Protein AF-A0A968UGI7-F1 (afdb_monomer_lite)

Radius of gyration: 21.01 Å; chains: 1; bounding box: 48×29×71 Å

pLDDT: mean 78.83, std 14.19, range [43.41, 97.88]

Foldseek 3Di:
DDPVVVQVVVVVVDDVQKKKFKAFQVQWTCDMPPCPCPPPVPDGHHVCQQFVPDDDHFQDDDWDWDWTAGNVVRAIKTKTKHGDDDDPPDPPRSMIMMMIGGPCVVCVVVVVVVVVVVVVCVVVVVVCVVPDDD

Structure (mmCIF, N/CA/C/O backbone):
data_AF-A0A968UGI7-F1
#
_entry.id   AF-A0A968UGI7-F1
#
loop_
_atom_site.group_PDB
_atom_site.id
_atom_site.type_symbol
_atom_site.label_atom_id
_atom_site.label_alt_id
_atom_site.label_comp_id
_atom_site.label_asym_id
_atom_site.label_entity_id
_atom_site.label_seq_id
_atom_site.pdbx_PDB_ins_code
_atom_site.Cartn_x
_atom_site.Cartn_y
_atom_site.Cartn_z
_atom_site.occupancy
_atom_site.B_iso_or_equiv
_atom_site.auth_seq_id
_atom_site.auth_comp_id
_atom_site.auth_asym_id
_atom_site.auth_atom_id
_atom_site.pdbx_PDB_model_num
ATOM 1 N N . MET A 1 1 ? -20.329 -9.050 17.397 1.00 50.72 1 MET A N 1
ATOM 2 C CA . MET A 1 1 ? -19.488 -9.970 16.596 1.00 50.72 1 MET A CA 1
ATOM 3 C C . MET A 1 1 ? -18.124 -10.064 17.255 1.00 50.72 1 MET A C 1
ATOM 5 O O . MET A 1 1 ? -17.656 -9.037 17.729 1.00 50.72 1 MET A O 1
ATOM 9 N N . SER A 1 2 ? -17.519 -11.252 17.354 1.00 59.56 2 SER A N 1
ATOM 10 C CA . SER A 1 2 ? -16.150 -11.374 17.875 1.00 59.56 2 SER A CA 1
ATOM 11 C C . SER A 1 2 ? -15.140 -10.913 16.819 1.00 59.56 2 SER A C 1
ATOM 13 O O . SER A 1 2 ? -15.346 -11.123 15.624 1.00 59.56 2 SER A O 1
ATOM 15 N N . VAL A 1 3 ? -14.044 -10.293 17.265 1.00 63.69 3 VAL A N 1
ATOM 16 C CA . VAL A 1 3 ? -12.928 -9.829 16.414 1.00 63.69 3 VAL A CA 1
ATOM 17 C C . VAL A 1 3 ? -12.362 -10.973 15.555 1.00 63.69 3 VAL A C 1
ATOM 19 O O . VAL A 1 3 ? -11.964 -10.760 14.415 1.00 63.69 3 VAL A O 1
ATOM 22 N N . THR A 1 4 ? -12.447 -12.206 16.058 1.00 64.12 4 THR A N 1
ATOM 23 C CA . THR A 1 4 ? -12.008 -13.442 15.396 1.00 64.12 4 THR A CA 1
ATOM 24 C C . THR A 1 4 ? -12.688 -13.693 14.046 1.00 64.12 4 THR A C 1
ATOM 26 O O . THR A 1 4 ? -12.027 -14.085 13.093 1.00 64.12 4 THR A O 1
ATOM 29 N N . VAL A 1 5 ? -13.995 -13.426 13.924 1.00 69.50 5 VAL A N 1
ATOM 30 C CA . VAL A 1 5 ? -14.725 -13.655 12.660 1.00 69.50 5 VAL A CA 1
ATOM 31 C C . VAL A 1 5 ? -14.281 -12.663 11.581 1.00 69.50 5 VAL A C 1
ATOM 33 O O . VAL A 1 5 ? -14.188 -13.015 10.408 1.00 69.50 5 VAL A O 1
ATOM 36 N N . LEU A 1 6 ? -13.973 -11.424 11.976 1.00 66.25 6 LEU A N 1
ATOM 37 C CA . LEU A 1 6 ? -13.482 -10.396 11.057 1.00 66.25 6 LEU A CA 1
ATOM 38 C C . LEU A 1 6 ? -12.065 -10.709 10.572 1.00 66.25 6 LEU A C 1
ATOM 40 O O . LEU A 1 6 ? -11.747 -10.442 9.417 1.00 66.25 6 LEU A O 1
ATOM 44 N N . GLU A 1 7 ? -11.234 -11.302 11.429 1.00 68.19 7 GLU A N 1
ATOM 45 C CA . GLU A 1 7 ? -9.884 -11.731 11.068 1.00 68.19 7 GLU A CA 1
ATOM 46 C C . GLU A 1 7 ? -9.897 -12.814 9.984 1.00 68.19 7 GLU A C 1
ATOM 48 O O . GLU A 1 7 ? -9.178 -12.701 8.992 1.00 68.19 7 GLU A O 1
ATOM 53 N N . ASP A 1 8 ? -10.754 -13.827 10.125 1.00 69.81 8 ASP A N 1
ATOM 54 C CA . ASP A 1 8 ? -10.855 -14.914 9.147 1.00 69.81 8 ASP A CA 1
ATOM 55 C C . ASP A 1 8 ? -11.410 -14.440 7.800 1.00 69.81 8 ASP A C 1
ATOM 57 O O . ASP A 1 8 ? -10.935 -14.863 6.744 1.00 69.81 8 ASP A O 1
ATOM 61 N N . ILE A 1 9 ? -12.364 -13.505 7.810 1.00 70.19 9 ILE A N 1
ATOM 62 C CA . ILE A 1 9 ? -12.844 -12.872 6.577 1.00 70.19 9 ILE A CA 1
ATOM 63 C C . ILE A 1 9 ? -11.722 -12.045 5.942 1.00 70.19 9 ILE A C 1
ATOM 65 O O . ILE A 1 9 ? -11.488 -12.162 4.741 1.00 70.19 9 ILE A O 1
ATOM 69 N N . ALA A 1 10 ? -11.001 -11.242 6.728 1.00 69.25 10 ALA A N 1
ATOM 70 C CA . ALA A 1 10 ? -9.954 -10.359 6.225 1.00 69.25 10 ALA A CA 1
ATOM 71 C C . ALA A 1 10 ? -8.736 -11.121 5.670 1.00 69.25 10 ALA A C 1
ATOM 73 O O . ALA A 1 10 ? -8.134 -10.672 4.693 1.00 69.25 10 ALA A O 1
ATOM 74 N N . LYS A 1 11 ? -8.408 -12.301 6.218 1.00 69.56 11 LYS A N 1
ATOM 75 C CA . LYS A 1 11 ? -7.370 -13.201 5.679 1.00 69.56 11 LYS A CA 1
ATOM 76 C C . LYS A 1 11 ? -7.633 -13.603 4.228 1.00 69.56 11 LYS A C 1
ATOM 78 O O . LYS A 1 11 ? -6.691 -13.653 3.447 1.00 69.56 11 LYS A O 1
ATOM 83 N N . ASN A 1 12 ? -8.893 -13.799 3.831 1.00 69.69 12 ASN A N 1
ATOM 84 C CA . ASN A 1 12 ? -9.235 -14.137 2.442 1.00 69.69 12 ASN A CA 1
ATOM 85 C C . ASN A 1 12 ? -8.956 -12.999 1.444 1.00 69.69 12 ASN A C 1
ATOM 87 O O . ASN A 1 12 ? -8.881 -13.245 0.243 1.00 69.69 12 ASN A O 1
ATOM 91 N N . TYR A 1 13 ? -8.786 -11.765 1.927 1.00 65.44 13 TYR A N 1
ATOM 92 C CA . TYR A 1 13 ? -8.456 -10.597 1.107 1.00 65.44 13 TYR A CA 1
ATOM 93 C C . TYR A 1 13 ? -6.975 -10.198 1.200 1.00 65.44 13 TYR A C 1
ATOM 95 O O . TYR A 1 13 ? -6.564 -9.211 0.585 1.00 65.44 13 TYR A O 1
ATOM 103 N N . GLN A 1 14 ? -6.155 -10.953 1.941 1.00 66.25 14 GLN A N 1
ATOM 104 C CA . GLN A 1 14 ? -4.708 -10.764 1.944 1.00 66.25 14 GLN A CA 1
ATOM 105 C C . GLN A 1 14 ? -4.110 -11.353 0.666 1.00 66.25 14 GLN A C 1
ATOM 107 O O . GLN A 1 14 ? -3.996 -12.567 0.511 1.00 66.25 14 GLN A O 1
ATOM 112 N N . SER A 1 15 ? -3.707 -10.479 -0.257 1.00 68.94 15 SER A N 1
ATOM 113 C CA . SER A 1 15 ? -2.785 -10.854 -1.330 1.00 68.94 15 SER A CA 1
ATOM 114 C C . SER A 1 15 ? -1.332 -10.714 -0.869 1.00 68.94 15 SER A C 1
ATOM 116 O O . SER A 1 15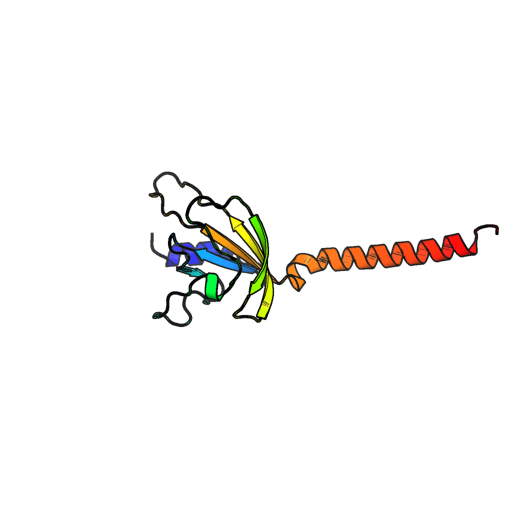 ? -1.034 -10.040 0.120 1.00 68.94 15 SER A O 1
ATOM 118 N N . GLU A 1 16 ? -0.407 -11.356 -1.578 1.00 68.12 16 GLU A N 1
ATOM 119 C CA . GLU A 1 16 ? 1.018 -11.308 -1.252 1.00 68.12 16 GLU A CA 1
ATOM 120 C C . GLU A 1 16 ? 1.530 -9.850 -1.179 1.00 68.12 16 GLU A C 1
ATOM 122 O O . GLU A 1 16 ? 1.348 -9.048 -2.103 1.00 68.12 16 GLU A O 1
ATOM 127 N N . GLY A 1 17 ? 2.131 -9.492 -0.038 1.00 66.50 17 GLY A N 1
ATOM 128 C CA . GLY A 1 17 ? 2.636 -8.142 0.243 1.00 66.50 17 GLY A CA 1
ATOM 129 C C . GLY A 1 17 ? 1.563 -7.087 0.551 1.00 66.50 17 GLY A C 1
ATOM 130 O O . GLY A 1 17 ? 1.879 -5.897 0.569 1.00 66.50 17 GLY A O 1
ATOM 131 N N . GLN A 1 18 ? 0.307 -7.490 0.769 1.00 76.94 18 GLN A N 1
ATOM 132 C CA . GLN A 1 18 ? -0.793 -6.599 1.138 1.00 76.94 18 GLN A CA 1
ATOM 133 C C . GLN A 1 18 ? -1.114 -6.711 2.632 1.00 76.94 18 GLN A C 1
ATOM 135 O O . GLN A 1 18 ? -1.380 -7.790 3.159 1.00 76.94 18 GLN A O 1
ATOM 140 N N . GLN A 1 19 ? -1.130 -5.569 3.308 1.00 82.69 19 GLN A N 1
ATOM 141 C CA . GLN A 1 19 ? -1.521 -5.423 4.705 1.00 82.69 19 GLN A CA 1
ATOM 142 C C . GLN A 1 19 ? -2.898 -4.764 4.762 1.00 82.69 19 GLN A C 1
ATOM 144 O O . GLN A 1 19 ? -3.167 -3.804 4.040 1.00 82.69 19 GLN A O 1
ATOM 149 N N . TYR A 1 20 ? -3.780 -5.271 5.617 1.00 85.06 20 TYR A N 1
ATOM 150 C CA . TYR A 1 20 ? -5.037 -4.601 5.940 1.00 85.06 20 TYR A CA 1
ATOM 151 C C . TYR A 1 20 ? -4.948 -4.026 7.352 1.00 85.06 20 TYR A C 1
ATOM 153 O O . TYR A 1 20 ? -4.297 -4.620 8.211 1.00 85.06 20 TYR A O 1
ATOM 161 N N . TYR A 1 21 ? -5.630 -2.913 7.603 1.00 84.56 21 TYR A N 1
ATOM 162 C CA . TYR A 1 21 ? -5.799 -2.334 8.931 1.00 84.56 21 TYR A CA 1
ATOM 163 C C . TYR A 1 21 ? -7.251 -1.892 9.104 1.00 84.56 21 TYR A C 1
ATOM 165 O O . TYR A 1 21 ? -7.797 -1.196 8.249 1.00 84.56 21 TYR A O 1
ATOM 173 N N . LEU A 1 22 ? -7.871 -2.284 10.212 1.00 82.81 22 LEU A N 1
ATOM 174 C CA . LEU A 1 22 ? -9.140 -1.732 10.665 1.00 82.81 22 LEU A CA 1
ATOM 175 C C . LEU A 1 22 ? -8.866 -0.784 11.816 1.00 82.81 22 LEU A C 1
ATOM 177 O O . LEU A 1 22 ? -8.228 -1.152 12.807 1.00 82.81 22 LEU A O 1
ATOM 181 N N . VAL A 1 23 ? -9.343 0.443 11.656 1.00 83.06 23 VAL A N 1
ATOM 182 C CA . VAL A 1 23 ? -9.067 1.537 12.575 1.00 83.06 23 VAL A CA 1
ATOM 183 C C . VAL A 1 23 ? -10.370 2.044 13.163 1.00 83.06 23 VAL A C 1
ATOM 185 O O . VAL A 1 23 ? -11.344 2.258 12.442 1.00 83.06 23 VAL A O 1
ATOM 188 N N . ASN A 1 24 ? -10.401 2.184 14.485 1.00 81.06 24 ASN A N 1
ATOM 189 C CA . ASN A 1 24 ? -11.569 2.669 15.207 1.00 81.06 24 ASN A CA 1
ATOM 190 C C . ASN A 1 24 ? -11.688 4.199 15.121 1.00 81.06 24 ASN A C 1
ATOM 192 O O . ASN A 1 24 ? -10.856 4.890 14.525 1.00 81.06 24 ASN A O 1
ATOM 196 N N . SER A 1 25 ? -12.707 4.738 15.787 1.00 78.94 25 SER A N 1
ATOM 197 C CA . SER A 1 25 ? -12.980 6.170 15.804 1.00 78.94 25 SER A CA 1
ATOM 198 C C . SER A 1 25 ? -11.861 7.035 16.403 1.00 78.94 25 SER A C 1
ATOM 200 O O . SER A 1 25 ? -11.780 8.230 16.130 1.00 78.94 25 SER A O 1
ATOM 202 N N . GLU A 1 26 ? -10.988 6.442 17.214 1.00 78.25 26 GLU A N 1
ATOM 203 C CA . GLU A 1 26 ? -9.877 7.111 17.897 1.00 78.25 26 GLU A CA 1
ATOM 204 C C . GLU A 1 26 ? -8.569 7.068 17.088 1.00 78.25 26 GLU A C 1
ATOM 206 O O . GLU A 1 26 ? -7.536 7.561 17.545 1.00 78.25 26 GLU A O 1
ATOM 211 N N . GLY A 1 27 ? -8.581 6.467 15.893 1.00 80.94 27 GLY A N 1
ATOM 212 C CA . GLY A 1 27 ? -7.374 6.290 15.086 1.00 80.94 27 GLY A CA 1
ATOM 213 C C . GLY A 1 27 ? -6.486 5.133 15.561 1.00 80.94 27 GLY A C 1
ATOM 214 O O . GLY A 1 27 ? -5.298 5.090 15.224 1.00 80.94 27 GLY A O 1
ATOM 215 N N . LYS A 1 28 ? -7.033 4.200 16.350 1.00 83.62 28 LYS A N 1
ATOM 216 C CA . LYS A 1 28 ? -6.327 3.013 16.849 1.00 83.62 28 LYS A CA 1
ATOM 217 C C . LYS A 1 28 ? -6.633 1.794 15.990 1.00 83.62 28 LYS A C 1
ATOM 219 O O . LYS A 1 28 ? -7.786 1.555 15.627 1.00 83.62 28 LYS A O 1
ATOM 224 N N . ILE A 1 29 ? -5.597 1.024 15.676 1.00 83.94 29 ILE A N 1
ATOM 225 C CA . ILE A 1 29 ? -5.713 -0.217 14.914 1.00 83.94 29 ILE A CA 1
ATOM 226 C C . ILE A 1 29 ? -6.228 -1.304 15.861 1.00 83.94 29 ILE A C 1
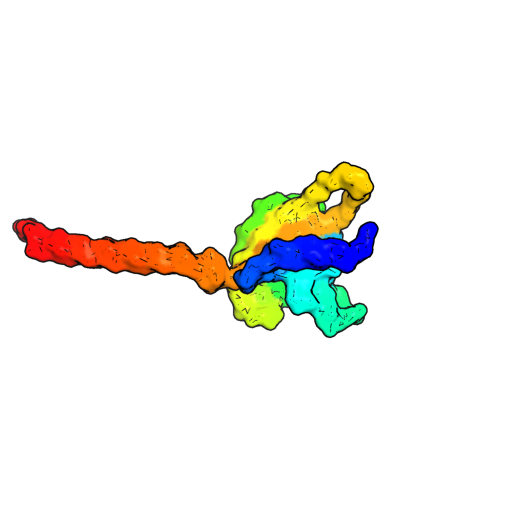ATOM 228 O O . ILE A 1 29 ? -5.559 -1.631 16.837 1.00 83.94 29 ILE A O 1
ATOM 232 N N . PHE A 1 30 ? -7.400 -1.870 15.568 1.00 80.25 30 PHE A N 1
ATOM 233 C CA . PHE A 1 30 ? -7.980 -2.977 16.347 1.00 80.25 30 PHE A CA 1
ATOM 234 C C . PHE A 1 30 ? -7.945 -4.318 15.603 1.00 80.25 30 PHE A C 1
ATOM 236 O O . PHE A 1 30 ? -8.134 -5.371 16.205 1.00 80.25 30 PHE A O 1
ATOM 243 N N . LEU A 1 31 ? -7.695 -4.291 14.292 1.00 78.69 31 LEU A N 1
ATOM 244 C CA . LEU A 1 31 ? -7.442 -5.478 13.484 1.00 78.69 31 LEU A CA 1
ATOM 245 C C . LEU A 1 31 ? -6.392 -5.131 12.430 1.00 78.69 31 LEU A C 1
ATOM 247 O O . LEU A 1 31 ? -6.462 -4.070 11.815 1.00 78.69 31 LEU A O 1
ATOM 251 N N . GLY A 1 32 ? -5.434 -6.018 12.188 1.00 74.69 32 GLY A N 1
ATOM 252 C CA . GLY A 1 32 ? -4.388 -5.787 11.198 1.00 74.69 32 GLY A CA 1
ATOM 253 C C . GLY A 1 32 ? -3.830 -7.088 10.644 1.00 74.69 32 GLY A C 1
ATOM 254 O O . GLY A 1 32 ? -3.783 -8.096 11.350 1.00 74.69 32 GLY A O 1
ATOM 255 N N . GLY A 1 33 ? -3.418 -7.071 9.379 1.00 65.50 33 GLY A N 1
ATOM 256 C CA . GLY A 1 33 ? -2.784 -8.220 8.740 1.00 65.50 33 GLY A CA 1
ATOM 257 C C . GLY A 1 33 ? -1.412 -8.549 9.340 1.00 65.50 33 GLY A C 1
ATOM 258 O O . GLY A 1 33 ? -0.735 -7.674 9.873 1.00 65.50 33 GLY A O 1
ATOM 259 N N . ASN A 1 34 ? -0.996 -9.819 9.267 1.00 59.09 34 ASN A N 1
ATOM 260 C CA . ASN A 1 34 ? 0.281 -10.326 9.804 1.00 59.09 34 ASN A CA 1
ATOM 261 C C . ASN A 1 34 ? 0.521 -10.125 11.316 1.00 59.09 34 ASN A C 1
ATOM 263 O O . ASN A 1 34 ? 1.666 -10.105 11.774 1.00 59.09 34 ASN A O 1
ATOM 267 N N . GLY A 1 35 ? -0.545 -10.005 12.114 1.00 54.75 35 GLY A N 1
ATOM 268 C CA . GLY A 1 35 ? -0.436 -9.911 13.573 1.00 54.75 35 GLY A CA 1
ATOM 269 C C . GLY A 1 35 ? 0.137 -8.581 14.072 1.00 54.75 35 GLY A C 1
ATOM 270 O O . GLY A 1 35 ? 0.424 -8.452 15.256 1.00 54.75 35 GLY A O 1
ATOM 271 N N . GLU A 1 36 ? 0.290 -7.568 13.213 1.00 55.53 36 GLU A N 1
ATOM 272 C CA . GLU A 1 36 ? 0.828 -6.260 13.619 1.00 55.53 36 GLU A CA 1
ATOM 273 C C . GLU A 1 36 ? -0.101 -5.496 14.570 1.00 55.53 36 GLU A C 1
ATOM 275 O O . GLU A 1 36 ? 0.373 -4.703 15.376 1.00 55.53 36 GLU A O 1
ATOM 280 N N . ALA A 1 37 ? -1.404 -5.787 14.546 1.00 54.69 37 ALA A N 1
ATOM 281 C CA . ALA A 1 37 ? -2.357 -5.246 15.515 1.00 54.69 37 ALA A CA 1
ATOM 282 C C . ALA A 1 37 ? -2.249 -5.894 16.911 1.00 54.69 37 ALA A C 1
ATOM 284 O O . ALA A 1 37 ? -2.885 -5.418 17.844 1.00 54.69 37 ALA A O 1
ATOM 285 N N . SER A 1 38 ? -1.488 -6.988 17.060 1.00 47.72 38 SER A N 1
ATOM 286 C CA . SER A 1 38 ? -1.512 -7.834 18.261 1.00 47.72 38 SER A CA 1
ATOM 287 C C . SER A 1 38 ? -0.182 -8.560 18.521 1.00 47.72 38 SER A C 1
ATOM 289 O O . SER A 1 38 ? -0.160 -9.693 18.988 1.00 47.72 38 SER A O 1
ATOM 291 N N . LYS A 1 39 ? 0.971 -7.945 18.216 1.00 48.06 39 LYS A N 1
ATOM 292 C CA . LYS A 1 39 ? 2.257 -8.524 18.664 1.00 48.06 39 LYS A CA 1
ATOM 293 C C . LYS A 1 39 ? 2.494 -8.337 20.163 1.00 48.06 39 LYS A C 1
ATOM 295 O O . LYS A 1 39 ? 3.213 -9.135 20.746 1.00 48.06 39 LYS A O 1
ATOM 300 N N . ASN A 1 40 ? 1.850 -7.344 20.775 1.00 43.44 40 ASN A N 1
ATOM 301 C CA . ASN A 1 40 ? 1.828 -7.134 22.216 1.00 43.44 40 ASN A CA 1
ATOM 302 C C . ASN A 1 40 ? 0.374 -6.854 22.614 1.00 43.44 40 ASN A C 1
ATOM 304 O O . ASN A 1 40 ? -0.128 -5.768 22.341 1.00 43.44 40 ASN A O 1
ATOM 308 N N . GLU A 1 41 ? -0.305 -7.803 23.258 1.00 46.50 41 GLU A N 1
ATOM 309 C CA . GLU A 1 41 ? -1.711 -7.723 23.713 1.00 46.50 41 GLU A CA 1
ATOM 310 C C . GLU A 1 41 ? -2.005 -6.563 24.704 1.00 46.50 41 GLU A C 1
ATOM 312 O O . GLU A 1 41 ? -3.085 -6.485 25.283 1.00 46.50 41 GLU A O 1
ATOM 317 N N . GLN A 1 42 ? -1.044 -5.660 24.925 1.00 43.41 42 GLN A N 1
ATOM 318 C CA . GLN A 1 42 ? -1.051 -4.613 25.947 1.00 43.41 42 GLN A CA 1
ATOM 319 C C . GLN A 1 42 ? -0.832 -3.192 25.397 1.00 43.41 42 GLN A C 1
ATOM 321 O O . GLN A 1 42 ? -1.013 -2.240 26.152 1.00 43.41 42 GLN A O 1
ATOM 326 N N . GLU A 1 43 ? -0.507 -3.010 24.110 1.00 54.97 43 GLU A N 1
ATOM 327 C CA . GLU A 1 43 ? -0.373 -1.675 23.504 1.00 54.97 43 GLU A CA 1
ATOM 328 C C . GLU A 1 43 ? -1.241 -1.541 22.250 1.00 54.97 43 GLU A C 1
ATOM 330 O O . GLU A 1 43 ? -0.961 -2.125 21.204 1.00 54.97 43 GLU A O 1
ATOM 335 N N . GLU A 1 44 ? -2.294 -0.725 22.347 1.00 64.06 44 GLU A N 1
ATOM 336 C CA . GLU A 1 44 ? -3.084 -0.305 21.190 1.00 64.06 44 GLU A CA 1
ATOM 337 C C . GLU A 1 44 ? -2.188 0.464 20.205 1.00 64.06 44 GLU A C 1
ATOM 339 O O . GLU A 1 44 ? -1.764 1.597 20.460 1.00 64.06 44 GLU A O 1
ATOM 344 N N . LEU A 1 45 ? -1.900 -0.142 19.051 1.00 79.75 45 LEU A N 1
ATOM 345 C CA . LEU A 1 45 ? -1.094 0.486 18.013 1.00 79.75 45 LEU A CA 1
ATOM 346 C C . LEU A 1 45 ? -1.900 1.602 17.335 1.00 79.75 45 LEU A C 1
ATOM 348 O O . LEU A 1 45 ? -2.848 1.362 16.585 1.00 79.75 45 LEU A O 1
ATOM 352 N N . ALA A 1 46 ? -1.522 2.853 17.590 1.00 84.69 46 ALA A N 1
ATOM 353 C CA . ALA A 1 46 ? -2.121 3.991 16.906 1.00 84.69 46 ALA A CA 1
ATOM 354 C C . ALA A 1 46 ? -1.667 4.034 15.440 1.00 84.69 46 ALA A C 1
ATOM 356 O O . ALA A 1 46 ? -0.476 3.894 15.155 1.00 84.69 46 ALA A O 1
ATOM 357 N N . LEU A 1 47 ? -2.583 4.315 14.510 1.00 83.88 47 LEU A N 1
ATOM 358 C CA . LEU A 1 47 ? -2.263 4.368 13.080 1.00 83.88 47 LEU A CA 1
ATOM 359 C C . LEU A 1 47 ? -1.147 5.373 12.774 1.00 83.88 47 LEU A C 1
ATOM 361 O O . LEU A 1 47 ? -0.265 5.077 11.978 1.00 83.88 47 LEU A O 1
ATOM 365 N N . LYS A 1 48 ? -1.125 6.512 13.472 1.00 85.50 48 LYS A N 1
ATOM 366 C CA . LYS A 1 48 ? -0.062 7.529 13.380 1.00 85.50 48 LYS A CA 1
ATOM 367 C C . LYS A 1 48 ? 1.345 6.995 13.685 1.00 85.50 48 LYS A C 1
ATOM 369 O O . LYS A 1 48 ? 2.327 7.574 13.236 1.00 85.50 48 LYS A O 1
ATOM 374 N N . ASN A 1 49 ? 1.459 5.904 14.446 1.00 86.19 49 ASN A N 1
ATOM 375 C CA . ASN A 1 49 ? 2.747 5.272 14.738 1.00 86.19 49 ASN A CA 1
ATOM 376 C C . ASN A 1 49 ? 3.224 4.403 13.568 1.00 86.19 49 ASN A C 1
ATOM 378 O O . ASN A 1 49 ? 4.424 4.197 13.426 1.00 86.19 49 ASN A O 1
ATOM 382 N N . VAL A 1 50 ? 2.301 3.915 12.733 1.00 86.31 50 VAL A N 1
ATOM 383 C CA . VAL A 1 50 ? 2.604 3.184 11.494 1.00 86.31 50 VAL A CA 1
ATOM 384 C C . VAL A 1 50 ? 2.776 4.162 10.336 1.00 86.31 50 VAL A C 1
ATOM 386 O O . VAL A 1 50 ? 3.754 4.086 9.606 1.00 86.31 50 VAL A O 1
ATOM 389 N N . PHE A 1 51 ? 1.879 5.134 10.208 1.00 88.25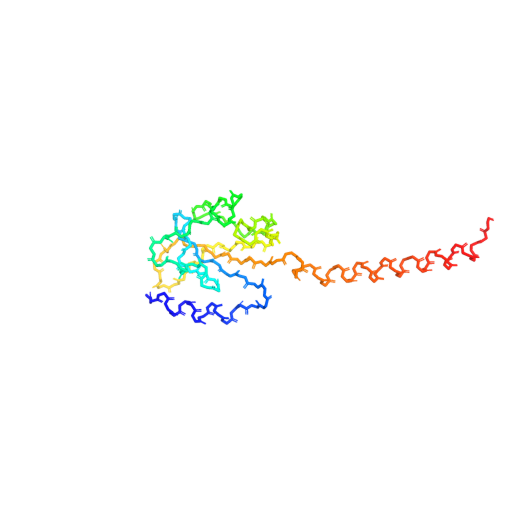 51 PHE A N 1
ATOM 390 C CA . PHE A 1 51 ? 1.851 6.121 9.136 1.00 88.25 51 PHE A CA 1
ATOM 391 C C . PHE A 1 51 ? 1.676 7.521 9.732 1.00 88.25 51 PHE A C 1
ATOM 393 O O . PHE A 1 51 ? 0.562 7.992 9.954 1.00 88.25 51 PHE A O 1
ATOM 400 N N . ALA A 1 52 ? 2.792 8.195 10.010 1.00 86.06 52 ALA A N 1
ATOM 401 C CA . ALA A 1 52 ? 2.804 9.485 10.712 1.00 86.06 52 ALA A CA 1
ATOM 402 C C . ALA A 1 52 ? 2.044 10.608 9.985 1.00 86.06 52 ALA A C 1
ATOM 404 O O . ALA A 1 52 ? 1.565 11.551 10.607 1.00 86.06 52 ALA A O 1
ATOM 405 N N . ASP A 1 53 ? 1.943 10.508 8.666 1.00 83.75 53 ASP A N 1
ATOM 406 C CA . ASP A 1 53 ? 1.294 11.462 7.771 1.00 83.75 53 ASP A CA 1
ATOM 407 C C . ASP A 1 53 ? -0.132 11.044 7.365 1.00 83.75 53 ASP A C 1
ATOM 409 O O . ASP A 1 53 ? -0.758 11.734 6.554 1.00 83.75 53 ASP A O 1
ATOM 413 N N . LEU A 1 54 ? -0.645 9.936 7.917 1.00 79.88 54 LEU A N 1
ATOM 414 C CA . LEU A 1 54 ? -2.051 9.552 7.835 1.00 79.88 54 LEU A CA 1
ATOM 415 C C . LEU A 1 54 ? -2.757 9.951 9.133 1.00 79.88 54 LEU A C 1
ATOM 417 O O . LEU A 1 54 ? -2.814 9.200 10.106 1.00 79.88 54 LEU A O 1
ATOM 421 N N . ALA A 1 55 ? -3.319 11.156 9.137 1.00 68.44 55 ALA A N 1
ATOM 422 C CA . ALA A 1 55 ? -4.313 11.545 10.124 1.00 68.44 55 ALA A CA 1
ATOM 423 C C . ALA A 1 55 ? -5.690 11.163 9.575 1.00 68.44 55 ALA A C 1
ATOM 425 O O . ALA A 1 55 ? -6.208 11.849 8.698 1.00 68.44 55 ALA A O 1
ATOM 426 N N . LEU A 1 56 ? -6.269 10.061 10.056 1.00 69.50 56 LEU A N 1
ATOM 427 C CA . LEU A 1 56 ? -7.667 9.767 9.753 1.00 69.50 56 LEU A CA 1
ATOM 428 C C . LEU A 1 56 ? -8.538 10.730 10.548 1.00 69.50 56 LEU A C 1
ATOM 430 O O . LEU A 1 56 ? -8.487 10.744 11.779 1.00 69.50 56 LEU A O 1
ATOM 434 N N . THR A 1 57 ? -9.339 11.529 9.851 1.00 60.28 57 THR A N 1
ATOM 435 C CA . THR A 1 57 ? -10.432 12.244 10.500 1.00 60.28 57 THR A CA 1
ATOM 436 C C . THR A 1 57 ? -11.620 11.301 10.619 1.00 60.28 57 THR A C 1
ATOM 438 O O . THR A 1 57 ? -12.059 10.657 9.663 1.00 60.28 57 THR A O 1
ATOM 441 N N . THR A 1 58 ? -12.096 11.120 11.842 1.00 55.12 58 THR A N 1
ATOM 442 C CA . THR A 1 58 ? -13.120 10.132 12.137 1.00 55.12 58 THR A CA 1
ATOM 443 C C . THR A 1 58 ? -14.428 10.447 11.413 1.00 55.12 58 THR A C 1
ATOM 445 O O . THR A 1 58 ? -14.981 11.531 11.579 1.00 55.12 58 THR A O 1
ATOM 448 N N . GLY A 1 59 ? -14.926 9.492 10.622 1.00 53.84 59 GLY A N 1
ATOM 449 C CA . GLY A 1 59 ? -16.285 9.508 10.070 1.00 53.84 59 GLY A CA 1
ATOM 450 C C . GLY A 1 59 ? -16.502 10.319 8.787 1.00 53.84 59 GLY A C 1
ATOM 451 O O . GLY A 1 59 ? -17.651 10.463 8.383 1.00 53.84 59 GLY A O 1
ATOM 452 N N . LYS A 1 60 ? -15.455 10.866 8.146 1.00 56.66 60 LYS A N 1
ATOM 453 C CA . LYS A 1 60 ? -15.618 11.702 6.933 1.00 56.66 60 LYS A CA 1
ATOM 454 C C . LYS A 1 60 ? -14.548 11.555 5.849 1.00 56.66 60 LYS A C 1
ATOM 456 O O . LYS A 1 60 ? -14.606 12.289 4.866 1.00 56.66 60 LYS A O 1
ATOM 461 N N . GLU A 1 61 ? -13.571 10.662 5.998 1.00 64.81 61 GLU A N 1
ATOM 462 C CA . GLU A 1 61 ? -12.591 10.471 4.922 1.00 64.81 61 GLU A CA 1
ATOM 463 C C . GLU A 1 61 ? -13.276 9.830 3.709 1.00 64.81 61 GLU A C 1
ATOM 465 O O . GLU A 1 61 ? -13.842 8.739 3.790 1.00 64.81 61 GLU A O 1
ATOM 470 N N . GLU A 1 62 ? -13.228 10.535 2.580 1.00 66.38 62 GLU A N 1
ATOM 471 C CA . GLU A 1 62 ? -13.591 9.988 1.276 1.00 66.38 62 GLU A CA 1
ATOM 472 C C . GLU A 1 62 ? -12.614 8.868 0.880 1.00 66.38 62 GLU A C 1
ATOM 474 O O . GLU A 1 62 ? -11.526 8.735 1.446 1.00 66.38 62 GLU A O 1
ATOM 479 N N . ASN A 1 63 ? -12.979 8.071 -0.128 1.00 77.25 63 ASN A N 1
ATOM 480 C CA . ASN A 1 63 ? -12.054 7.108 -0.726 1.00 77.25 63 ASN A CA 1
ATOM 481 C C . ASN A 1 63 ? -10.774 7.822 -1.176 1.00 77.25 63 ASN A C 1
ATOM 483 O O . ASN A 1 63 ? -10.805 8.661 -2.080 1.00 77.25 63 ASN A O 1
ATOM 487 N N . ARG A 1 64 ? -9.638 7.484 -0.561 1.00 83.69 64 ARG A N 1
ATOM 488 C CA . ARG A 1 64 ? -8.352 8.133 -0.843 1.00 83.69 64 ARG A CA 1
ATOM 489 C C . ARG A 1 64 ? -7.246 7.107 -0.929 1.00 83.69 64 ARG A C 1
ATOM 491 O O . ARG A 1 64 ? -7.112 6.254 -0.060 1.00 83.69 64 ARG A O 1
ATOM 498 N N . THR A 1 65 ? -6.402 7.253 -1.941 1.00 88.19 65 THR A N 1
ATOM 499 C CA . THR A 1 65 ? -5.174 6.473 -2.084 1.00 88.19 65 THR A CA 1
ATOM 500 C C . THR A 1 65 ? -3.982 7.417 -2.050 1.00 88.19 65 THR A C 1
ATOM 502 O O . THR A 1 65 ? -3.959 8.424 -2.758 1.00 88.19 65 THR A O 1
ATOM 505 N N . LYS A 1 66 ? -2.985 7.110 -1.220 1.00 90.44 66 LYS A N 1
ATOM 506 C CA . LYS A 1 66 ? -1.785 7.928 -1.046 1.00 90.44 66 LYS A CA 1
ATOM 507 C C . LYS A 1 66 ? -0.560 7.047 -0.835 1.00 90.44 66 LYS A C 1
ATOM 509 O O . LYS A 1 66 ? -0.626 6.014 -0.179 1.00 90.44 66 LYS A O 1
ATOM 514 N N . SER A 1 67 ? 0.574 7.494 -1.360 1.00 91.81 67 SER A N 1
ATOM 515 C CA . SER A 1 67 ? 1.882 6.965 -0.986 1.00 91.81 67 SER A CA 1
ATOM 516 C C . SER A 1 67 ? 2.342 7.544 0.354 1.00 91.81 67 SER A C 1
ATOM 518 O O . SER A 1 67 ? 2.315 8.762 0.552 1.00 91.81 67 SER A O 1
ATOM 520 N N . THR A 1 68 ? 2.770 6.679 1.267 1.00 92.38 68 THR A N 1
ATOM 521 C CA . THR A 1 68 ? 3.306 7.044 2.585 1.00 92.38 68 THR A CA 1
ATOM 522 C C . THR A 1 68 ? 4.418 6.073 3.002 1.00 92.38 68 THR A C 1
ATOM 524 O O . THR A 1 68 ? 4.635 5.037 2.377 1.00 92.38 68 THR A O 1
ATOM 527 N N . ILE A 1 69 ? 5.184 6.434 4.030 1.00 91.44 69 ILE A N 1
ATOM 528 C CA . ILE A 1 69 ? 6.209 5.585 4.631 1.00 91.44 69 ILE A CA 1
ATOM 529 C C . ILE A 1 69 ? 5.605 4.870 5.835 1.00 91.44 69 ILE A C 1
ATOM 531 O O . ILE A 1 69 ? 5.194 5.512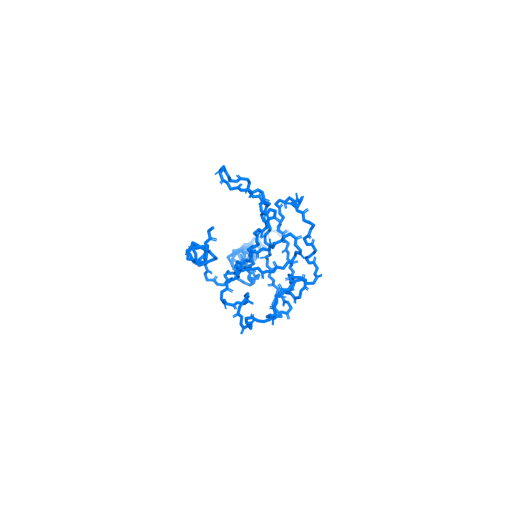 6.802 1.00 91.44 69 ILE A O 1
ATOM 535 N N . ASN A 1 70 ? 5.640 3.541 5.800 1.00 88.81 70 ASN A N 1
ATOM 536 C CA . ASN A 1 70 ? 5.389 2.730 6.976 1.00 88.81 70 ASN A CA 1
ATOM 537 C C . ASN A 1 70 ? 6.598 2.841 7.917 1.00 88.81 70 ASN A C 1
ATOM 539 O O . ASN A 1 70 ? 7.725 2.472 7.585 1.00 88.81 70 ASN A O 1
ATOM 543 N N . GLN A 1 71 ? 6.376 3.398 9.099 1.00 88.31 71 GLN A N 1
ATOM 544 C CA . GLN A 1 71 ? 7.403 3.667 10.095 1.00 88.31 71 GLN A CA 1
ATOM 545 C C . GLN A 1 71 ? 7.914 2.402 10.788 1.00 88.31 71 GLN A C 1
ATOM 547 O O . GLN A 1 71 ? 9.011 2.449 11.348 1.00 88.31 71 GLN A O 1
ATOM 552 N N . LEU A 1 72 ? 7.166 1.298 10.743 1.00 84.62 72 LEU A N 1
ATOM 553 C CA . LEU A 1 72 ? 7.573 0.017 11.315 1.00 84.62 72 LEU A CA 1
ATOM 554 C C . LEU A 1 72 ? 8.491 -0.738 10.353 1.00 84.62 72 LEU A C 1
ATOM 556 O O . LEU A 1 72 ? 9.597 -1.117 10.729 1.00 84.62 72 LEU A O 1
ATOM 560 N N . SER A 1 73 ? 8.072 -0.895 9.096 1.00 85.19 73 SER A N 1
ATOM 561 C CA . SER A 1 73 ? 8.855 -1.604 8.073 1.00 85.19 73 SER A CA 1
ATOM 562 C C . SER A 1 73 ? 9.934 -0.737 7.414 1.00 85.19 73 SER A C 1
ATOM 564 O O . SER A 1 73 ? 10.828 -1.264 6.756 1.00 85.19 73 SER A O 1
ATOM 566 N N . LYS A 1 74 ? 9.850 0.593 7.558 1.00 89.25 74 LYS A N 1
ATOM 567 C CA . LYS A 1 74 ? 10.663 1.586 6.830 1.00 89.25 74 LYS A CA 1
ATOM 568 C C . LYS A 1 74 ? 10.530 1.488 5.305 1.00 89.25 74 LYS A C 1
ATOM 570 O O . LYS A 1 74 ? 11.406 1.960 4.579 1.00 89.25 74 LYS A O 1
ATOM 575 N N . THR A 1 75 ? 9.429 0.926 4.809 1.00 89.25 75 THR A N 1
ATOM 576 C CA . THR A 1 75 ? 9.132 0.838 3.374 1.00 89.25 75 THR A CA 1
ATOM 577 C C . THR A 1 75 ? 8.123 1.898 2.948 1.00 89.25 75 THR A C 1
ATOM 579 O O . THR A 1 75 ? 7.286 2.353 3.731 1.00 89.25 75 THR A O 1
ATOM 582 N N . ARG A 1 76 ? 8.213 2.321 1.682 1.00 92.25 76 ARG A N 1
ATOM 583 C CA . ARG A 1 76 ? 7.188 3.165 1.069 1.00 92.25 76 ARG A CA 1
ATOM 584 C C . ARG A 1 76 ? 6.046 2.284 0.576 1.00 92.25 76 ARG A C 1
ATOM 586 O O . ARG A 1 76 ? 6.268 1.334 -0.178 1.00 92.25 76 ARG A O 1
ATOM 593 N N . GLN A 1 77 ? 4.840 2.621 1.002 1.00 92.62 77 GLN A N 1
ATOM 594 C CA . GLN A 1 77 ? 3.630 1.861 0.753 1.00 92.62 77 GLN A CA 1
ATOM 595 C C . GLN A 1 77 ? 2.565 2.743 0.116 1.00 92.62 77 GLN A C 1
ATOM 597 O O . GLN A 1 77 ? 2.393 3.910 0.469 1.00 92.62 77 GLN A O 1
ATOM 602 N N . LEU A 1 78 ? 1.832 2.152 -0.818 1.00 92.69 78 LEU A N 1
ATOM 603 C CA . LEU A 1 78 ? 0.599 2.698 -1.342 1.00 92.69 78 LEU A CA 1
ATOM 604 C C . LEU A 1 78 ? -0.533 2.296 -0.395 1.00 92.69 78 LEU A C 1
ATOM 606 O O . LEU A 1 78 ? -0.831 1.110 -0.255 1.00 92.69 78 LEU A O 1
ATOM 610 N N . VAL A 1 79 ? -1.144 3.278 0.260 1.00 91.19 79 VAL A N 1
ATOM 611 C CA . VAL A 1 79 ? -2.228 3.077 1.223 1.00 91.19 79 VAL A CA 1
ATOM 612 C C . VAL A 1 79 ? -3.528 3.602 0.639 1.00 91.19 79 VAL A C 1
ATOM 614 O O . VAL A 1 79 ? -3.590 4.745 0.194 1.00 91.19 79 VAL A O 1
ATOM 617 N N . SER A 1 80 ? -4.564 2.770 0.642 1.00 90.25 80 SER A N 1
ATOM 618 C CA . SER A 1 80 ? -5.928 3.126 0.254 1.00 90.25 80 SER A CA 1
ATOM 619 C C . SER A 1 80 ? -6.842 3.072 1.467 1.00 90.25 80 SER A C 1
ATOM 621 O O . SER A 1 80 ? -6.824 2.088 2.203 1.00 90.25 80 SER A O 1
ATOM 623 N N . ILE A 1 81 ? -7.624 4.125 1.662 1.00 87.81 81 ILE A N 1
ATOM 624 C CA . ILE A 1 81 ? -8.585 4.293 2.747 1.00 87.81 81 ILE A CA 1
ATOM 625 C C . ILE A 1 81 ? -9.976 4.163 2.141 1.00 87.81 81 ILE A C 1
ATOM 627 O O . ILE A 1 81 ? -10.288 4.860 1.172 1.00 87.81 81 ILE A O 1
ATOM 631 N N . ALA A 1 82 ? -10.785 3.279 2.715 1.00 83.38 82 ALA A N 1
ATOM 632 C CA . ALA A 1 82 ? -12.194 3.137 2.390 1.00 83.38 82 ALA A CA 1
ATOM 633 C C . ALA A 1 82 ? -13.055 3.763 3.500 1.00 83.38 82 ALA A C 1
ATOM 635 O O . ALA A 1 82 ? -12.762 3.546 4.687 1.00 83.38 82 ALA A O 1
ATOM 636 N N . PRO A 1 83 ? -14.112 4.516 3.139 1.00 75.25 83 PRO A N 1
ATOM 637 C CA . PRO A 1 83 ? -15.011 5.119 4.105 1.00 75.25 83 PRO A CA 1
ATOM 638 C C . PRO A 1 83 ? -15.741 4.039 4.916 1.00 75.25 83 PRO A C 1
ATOM 640 O O . PRO A 1 83 ? -15.886 2.899 4.455 1.00 75.25 83 PRO A O 1
ATOM 643 N N . PRO A 1 84 ? -16.245 4.392 6.111 1.00 73.69 84 PRO A N 1
ATOM 644 C CA . PRO A 1 84 ? -17.128 3.514 6.863 1.00 73.69 84 PRO A CA 1
ATOM 645 C C . PRO A 1 84 ? -18.329 3.132 5.992 1.00 73.69 84 PRO A C 1
ATOM 647 O O . PRO A 1 84 ? -18.972 3.998 5.404 1.00 73.69 84 PRO A O 1
ATOM 650 N N . THR A 1 85 ? -18.623 1.837 5.888 1.00 68.94 85 THR A N 1
ATOM 651 C CA . THR A 1 85 ? -19.838 1.366 5.213 1.00 68.94 85 THR A CA 1
ATOM 652 C C . THR A 1 85 ? -20.916 1.133 6.261 1.00 68.94 85 THR A C 1
ATOM 654 O O . THR A 1 85 ? -20.703 0.372 7.208 1.00 68.94 85 THR A O 1
ATOM 657 N N . GLU A 1 86 ? -22.068 1.781 6.096 1.00 66.69 86 GLU A N 1
ATOM 658 C CA . GLU A 1 86 ? -23.270 1.450 6.858 1.00 66.69 86 GLU A CA 1
ATOM 659 C C . GLU A 1 86 ? -23.750 0.060 6.431 1.00 66.69 86 GLU A C 1
ATOM 661 O O . GLU A 1 86 ? -24.030 -0.193 5.260 1.00 66.69 86 GLU A O 1
ATOM 666 N N . LEU A 1 87 ? -23.798 -0.865 7.384 1.00 65.88 87 LEU A N 1
ATOM 667 C CA . LEU A 1 87 ? -24.293 -2.218 7.168 1.00 65.88 87 LEU A CA 1
ATOM 668 C C . LEU A 1 87 ? -25.619 -2.352 7.916 1.00 65.88 87 LEU A C 1
ATOM 670 O O . LEU A 1 87 ? -25.662 -2.168 9.134 1.00 65.88 87 LEU A O 1
ATOM 674 N N . GLU A 1 88 ? -26.697 -2.667 7.193 1.00 64.56 88 GLU A N 1
ATOM 675 C CA . GLU A 1 88 ? -28.026 -2.849 7.785 1.00 64.56 88 GLU A CA 1
ATOM 676 C C . GLU A 1 88 ? -27.977 -3.852 8.951 1.00 64.56 88 GLU A C 1
ATOM 678 O O . GLU A 1 88 ? -27.454 -4.961 8.832 1.00 64.56 88 GLU A O 1
ATOM 683 N N . GLY A 1 89 ? -28.519 -3.451 10.104 1.00 65.06 89 GLY A N 1
ATOM 684 C CA . GLY A 1 89 ? -28.544 -4.277 11.317 1.00 65.06 89 GLY A CA 1
ATOM 685 C C . GLY A 1 89 ? -27.289 -4.198 12.196 1.00 65.06 89 GLY A C 1
ATOM 686 O O . GLY A 1 89 ? -27.248 -4.855 13.237 1.00 65.06 89 GLY A O 1
ATOM 687 N N . ILE A 1 90 ? -26.290 -3.383 11.838 1.00 64.00 90 ILE A N 1
ATOM 688 C CA . ILE A 1 90 ? -25.095 -3.125 12.651 1.00 64.00 90 ILE A CA 1
ATOM 689 C C . ILE A 1 90 ? -25.079 -1.636 13.030 1.00 64.00 90 ILE A C 1
ATOM 691 O O . ILE A 1 90 ? -25.203 -0.780 12.161 1.00 64.00 90 ILE A O 1
ATOM 695 N N . GLN A 1 91 ? -24.953 -1.313 14.325 1.00 61.97 91 GLN A N 1
ATOM 696 C CA . GLN A 1 91 ? -24.799 0.082 14.772 1.00 61.97 91 GLN A CA 1
ATOM 697 C C . GLN A 1 91 ? -23.611 0.756 14.067 1.00 61.97 91 GLN A C 1
ATOM 699 O O . GLN A 1 91 ? -22.613 0.095 13.774 1.00 61.97 91 GLN A O 1
ATOM 704 N N . GLU A 1 92 ? -23.707 2.069 13.837 1.00 64.38 92 GLU A N 1
ATOM 705 C CA . GLU A 1 92 ? -22.627 2.891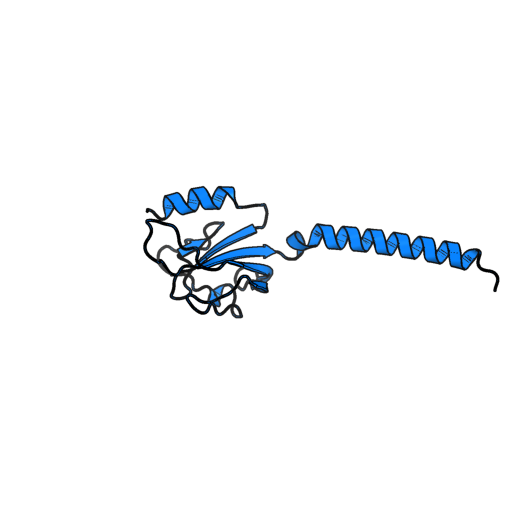 13.280 1.00 64.38 92 GLU A CA 1
ATOM 706 C C . GLU A 1 92 ? -21.360 2.799 14.142 1.00 64.38 92 GLU A C 1
ATOM 708 O O . GLU A 1 92 ? -21.174 3.500 15.136 1.00 64.38 92 GLU A O 1
ATOM 713 N N . LEU A 1 93 ? -20.455 1.913 13.744 1.00 68.94 93 LEU A N 1
ATOM 714 C CA . LEU A 1 93 ? -19.207 1.650 14.455 1.00 68.94 93 LEU A CA 1
ATOM 715 C C . LEU A 1 93 ? -18.105 2.682 14.118 1.00 68.94 93 LEU A C 1
ATOM 717 O O . LEU A 1 93 ? -17.039 2.636 14.723 1.00 68.94 93 LEU A O 1
ATOM 721 N N . ASN A 1 94 ? -18.339 3.597 13.160 1.00 75.06 94 ASN A N 1
ATOM 722 C CA . ASN A 1 94 ? -17.425 4.690 12.763 1.00 75.06 94 ASN A CA 1
ATOM 723 C C . ASN A 1 94 ? -15.960 4.259 12.518 1.00 75.06 94 ASN A C 1
ATOM 725 O O . ASN A 1 94 ? -15.011 4.997 12.792 1.00 75.06 94 ASN A O 1
ATOM 729 N N . TRP A 1 95 ? -15.777 3.049 11.998 1.00 79.62 95 TRP A N 1
ATOM 730 C CA . TRP A 1 95 ? -14.485 2.436 11.713 1.00 79.62 95 TRP A CA 1
ATOM 731 C C . TRP A 1 95 ? -14.122 2.623 10.246 1.00 79.62 95 TRP A C 1
ATOM 733 O O . TRP A 1 95 ? -14.991 2.727 9.382 1.00 79.62 95 TRP A O 1
ATOM 743 N N . GLN A 1 96 ? -12.826 2.665 9.968 1.00 82.12 96 GLN A N 1
ATOM 744 C CA . GLN A 1 96 ? -12.288 2.835 8.624 1.00 82.12 96 GLN A CA 1
ATOM 745 C C . GLN A 1 96 ? -11.406 1.649 8.270 1.00 82.12 96 GLN A C 1
ATOM 747 O O . GLN A 1 96 ? -10.714 1.089 9.127 1.00 82.12 96 GLN A O 1
ATOM 752 N N . THR A 1 97 ? -11.435 1.279 6.994 1.00 84.62 97 THR A N 1
ATOM 753 C CA . THR A 1 97 ? -10.602 0.200 6.467 1.00 84.62 97 THR A CA 1
ATOM 754 C C . THR A 1 97 ? -9.468 0.801 5.664 1.00 84.62 97 THR A C 1
ATOM 756 O O . THR A 1 97 ? -9.685 1.660 4.811 1.00 84.62 97 THR A O 1
ATOM 759 N N . LEU A 1 98 ? -8.256 0.325 5.921 1.00 87.06 98 LEU A N 1
ATOM 760 C CA . LEU A 1 98 ? -7.072 0.685 5.169 1.00 87.06 98 LEU A CA 1
ATOM 761 C C . LEU A 1 98 ? -6.462 -0.563 4.564 1.00 87.06 98 LEU A C 1
ATOM 763 O O . LEU A 1 98 ? -6.358 -1.608 5.204 1.00 87.06 98 LEU A O 1
ATOM 767 N N . ILE A 1 99 ? -6.015 -0.417 3.330 1.00 88.31 99 ILE A N 1
ATOM 768 C CA . ILE A 1 99 ? -5.239 -1.415 2.617 1.00 88.31 99 ILE A CA 1
ATOM 769 C C . ILE A 1 99 ? -3.910 -0.770 2.262 1.00 88.31 99 ILE A C 1
ATOM 771 O O . ILE A 1 99 ? -3.885 0.226 1.546 1.00 88.31 99 ILE A O 1
ATOM 775 N N . ALA A 1 100 ? -2.815 -1.343 2.742 1.00 89.56 100 ALA A N 1
ATOM 776 C CA . ALA A 1 100 ? -1.461 -0.926 2.423 1.00 89.56 100 ALA A CA 1
ATOM 777 C C . ALA A 1 100 ? -0.762 -1.997 1.581 1.00 89.56 100 ALA A C 1
ATOM 779 O O . ALA A 1 100 ? -0.920 -3.195 1.818 1.00 89.56 100 ALA A O 1
ATOM 780 N N . LYS A 1 101 ? 0.019 -1.572 0.590 1.00 90.44 101 LYS A N 1
ATOM 781 C CA . LYS A 1 101 ? 0.849 -2.462 -0.229 1.00 90.44 101 LYS A CA 1
ATOM 782 C C . LYS A 1 101 ? 2.178 -1.790 -0.534 1.00 90.44 101 LYS A C 1
ATOM 784 O O . LYS A 1 101 ? 2.196 -0.610 -0.875 1.00 90.44 101 LYS A O 1
ATOM 789 N N . ASP A 1 102 ? 3.284 -2.523 -0.445 1.00 90.69 102 ASP A N 1
ATOM 790 C CA . ASP A 1 102 ? 4.599 -1.981 -0.805 1.00 90.69 102 ASP A CA 1
ATOM 791 C C . ASP A 1 102 ? 4.605 -1.475 -2.255 1.00 90.69 102 ASP A C 1
ATOM 793 O O . ASP A 1 102 ? 4.178 -2.177 -3.176 1.00 90.69 102 ASP A O 1
ATOM 797 N N . GLU A 1 103 ? 5.123 -0.264 -2.483 1.00 91.88 103 GLU A N 1
ATOM 798 C CA . GLU A 1 103 ? 5.124 0.352 -3.819 1.00 91.88 103 GLU A CA 1
ATOM 799 C C . GLU A 1 103 ? 5.891 -0.471 -4.852 1.00 91.88 103 GLU A C 1
ATOM 801 O O . GLU A 1 103 ? 5.497 -0.544 -6.016 1.00 91.88 103 GLU A O 1
ATOM 806 N N . ALA A 1 104 ? 6.976 -1.116 -4.420 1.00 89.25 104 ALA A N 1
ATOM 807 C CA . ALA A 1 104 ? 7.776 -1.983 -5.276 1.00 89.25 104 ALA A CA 1
ATOM 808 C C . ALA A 1 104 ? 6.948 -3.139 -5.857 1.00 89.25 104 ALA A C 1
ATOM 810 O O . ALA A 1 104 ? 7.206 -3.561 -6.982 1.00 89.25 104 ALA A O 1
ATOM 811 N N . VAL A 1 105 ? 5.946 -3.613 -5.110 1.00 89.31 105 VAL A N 1
ATOM 812 C CA . VAL A 1 105 ? 5.027 -4.670 -5.539 1.00 89.31 105 VAL A CA 1
ATOM 813 C C . VAL A 1 105 ? 3.843 -4.067 -6.293 1.00 89.31 105 VAL A C 1
ATOM 815 O O . VAL A 1 105 ? 3.513 -4.534 -7.379 1.00 89.31 105 VAL A O 1
ATOM 818 N N . ALA A 1 106 ? 3.224 -3.007 -5.762 1.00 89.56 106 ALA A N 1
ATOM 819 C CA . ALA A 1 106 ? 2.050 -2.366 -6.360 1.00 89.56 106 ALA A CA 1
ATOM 820 C C . ALA A 1 106 ? 2.310 -1.830 -7.780 1.00 89.56 106 ALA A C 1
ATOM 822 O O . ALA A 1 106 ? 1.434 -1.900 -8.639 1.00 89.56 106 ALA A O 1
ATOM 823 N N . PHE A 1 107 ? 3.522 -1.333 -8.040 1.00 91.44 107 PHE A N 1
ATOM 824 C CA . PHE A 1 107 ? 3.912 -0.752 -9.325 1.00 91.44 107 PHE A CA 1
ATOM 825 C C . PHE A 1 107 ? 4.847 -1.647 -10.151 1.00 91.44 107 PHE A C 1
ATOM 827 O O . PHE A 1 107 ? 5.392 -1.194 -11.161 1.00 91.44 107 PHE A O 1
ATOM 834 N N . ALA A 1 108 ? 5.037 -2.914 -9.760 1.00 90.75 108 ALA A N 1
ATOM 835 C CA . ALA A 1 108 ? 5.940 -3.837 -10.450 1.00 90.75 108 ALA A CA 1
ATOM 836 C C . ALA A 1 108 ? 5.590 -3.977 -11.941 1.00 90.75 108 ALA A C 1
ATOM 838 O O . ALA A 1 108 ? 6.460 -3.846 -12.807 1.00 90.75 108 ALA A O 1
ATOM 839 N N . ASP A 1 109 ? 4.308 -4.180 -12.244 1.00 89.81 109 ASP A N 1
ATOM 840 C CA . ASP A 1 109 ? 3.839 -4.383 -13.615 1.00 89.81 109 ASP A CA 1
ATOM 841 C C . ASP A 1 109 ? 3.920 -3.101 -14.448 1.00 89.81 109 ASP A C 1
ATOM 843 O O . ASP A 1 109 ? 4.355 -3.134 -15.599 1.00 89.81 109 ASP A O 1
ATOM 847 N N . GLN A 1 110 ? 3.609 -1.948 -13.846 1.00 92.75 110 GLN A N 1
ATOM 848 C CA . GLN A 1 110 ? 3.743 -0.646 -14.506 1.00 92.75 110 GLN A CA 1
ATOM 849 C C . GLN A 1 110 ? 5.203 -0.340 -14.853 1.00 92.75 110 GLN A C 1
ATOM 851 O O . GLN A 1 110 ? 5.495 0.138 -15.950 1.00 92.75 110 GLN A O 1
ATOM 856 N N . ARG A 1 111 ? 6.142 -0.669 -13.956 1.00 93.38 111 ARG A N 1
ATOM 857 C CA . ARG A 1 111 ? 7.577 -0.508 -14.213 1.00 93.38 111 ARG A CA 1
ATOM 858 C C . ARG A 1 111 ? 8.051 -1.421 -15.344 1.00 93.38 111 ARG A C 1
ATOM 860 O O . ARG A 1 111 ? 8.803 -0.959 -16.200 1.00 93.38 111 ARG A O 1
ATOM 867 N N . LYS A 1 112 ? 7.610 -2.685 -15.375 1.00 94.56 112 LYS A N 1
ATOM 868 C CA . LYS A 1 112 ? 7.929 -3.617 -16.471 1.00 94.56 112 LYS A CA 1
ATOM 869 C C . LYS A 1 112 ? 7.426 -3.085 -17.809 1.00 94.56 112 LYS A C 1
ATOM 871 O O . LYS A 1 112 ? 8.212 -2.982 -18.745 1.00 94.56 112 LYS A O 1
ATOM 876 N N . LEU A 1 113 ? 6.156 -2.685 -17.875 1.00 96.19 113 LEU A N 1
ATOM 877 C CA . LEU A 1 113 ? 5.561 -2.137 -19.091 1.00 96.19 113 LEU A CA 1
ATOM 878 C C . LEU A 1 113 ? 6.291 -0.873 -19.559 1.00 96.19 113 LEU A C 1
ATOM 880 O O . LEU A 1 113 ? 6.620 -0.756 -20.738 1.00 96.19 113 LEU A O 1
ATOM 884 N N . GLY A 1 114 ? 6.595 0.046 -18.637 1.00 96.56 114 GLY A N 1
ATOM 885 C CA . GLY A 1 114 ? 7.350 1.260 -18.942 1.00 96.56 114 GLY A CA 1
ATOM 886 C C . GLY A 1 114 ? 8.740 0.959 -19.506 1.00 96.56 114 GLY A C 1
ATOM 887 O O . GLY A 1 114 ? 9.153 1.579 -20.483 1.00 96.56 114 GLY A O 1
ATOM 888 N N . PHE A 1 115 ? 9.437 -0.034 -18.951 1.00 97.44 115 PHE A N 1
ATOM 889 C CA . PHE A 1 115 ? 10.738 -0.466 -19.459 1.00 97.44 115 PHE A CA 1
ATOM 890 C C . PHE A 1 115 ? 10.635 -1.094 -20.855 1.00 97.44 115 PHE A C 1
ATOM 892 O O . PHE A 1 115 ? 11.413 -0.752 -21.745 1.00 97.44 115 PHE A O 1
ATOM 899 N N . THR A 1 116 ? 9.638 -1.953 -21.083 1.00 97.06 116 THR A N 1
ATOM 900 C CA . THR A 1 116 ? 9.359 -2.530 -22.405 1.00 97.06 116 THR A CA 1
ATOM 901 C C . THR A 1 116 ? 9.072 -1.444 -23.440 1.00 97.06 116 THR A C 1
ATOM 903 O O . THR A 1 116 ? 9.630 -1.480 -24.537 1.00 97.06 116 THR A O 1
ATOM 906 N N . LEU A 1 117 ? 8.251 -0.452 -23.089 1.00 97.69 117 LEU A N 1
ATOM 907 C CA . LEU A 1 117 ? 7.934 0.662 -23.975 1.00 97.69 117 LEU A CA 1
ATOM 908 C C . LEU A 1 117 ? 9.177 1.508 -24.276 1.00 97.69 117 LEU A C 1
ATOM 910 O O . LEU A 1 117 ? 9.416 1.839 -25.434 1.00 97.69 117 LEU A O 1
ATOM 914 N N . ALA A 1 118 ? 9.997 1.809 -23.267 1.00 97.75 118 ALA A N 1
ATOM 915 C CA . ALA A 1 118 ? 11.236 2.563 -23.442 1.00 97.75 118 ALA A CA 1
ATOM 916 C C . ALA A 1 118 ? 12.218 1.852 -24.387 1.00 97.75 118 ALA A C 1
ATOM 918 O O . ALA A 1 118 ? 12.800 2.497 -25.258 1.00 97.75 118 ALA A O 1
ATOM 919 N N . ILE A 1 119 ? 12.355 0.525 -24.271 1.00 97.88 119 ILE A N 1
ATOM 920 C CA . ILE A 1 119 ? 13.149 -0.276 -25.212 1.00 97.88 119 ILE A CA 1
ATOM 921 C C . ILE A 1 119 ? 12.565 -0.175 -26.622 1.00 97.88 119 ILE A C 1
ATOM 923 O O . ILE A 1 119 ? 13.304 0.100 -27.565 1.00 97.88 119 ILE A O 1
ATOM 927 N N . GLY A 1 120 ? 11.251 -0.362 -26.777 1.00 97.12 120 GLY A N 1
ATOM 928 C CA . GLY A 1 120 ? 10.589 -0.283 -28.080 1.00 97.12 120 GLY A CA 1
ATOM 929 C C . GLY A 1 120 ? 10.778 1.078 -28.756 1.00 97.12 120 GLY A C 1
ATOM 930 O O . GLY A 1 120 ? 11.145 1.142 -29.931 1.00 97.12 120 GLY A O 1
ATOM 931 N N . ILE A 1 121 ? 10.606 2.166 -27.999 1.00 97.50 121 ILE A N 1
ATOM 932 C CA . ILE A 1 121 ? 10.857 3.537 -28.460 1.00 97.50 121 ILE A CA 1
ATOM 933 C C . ILE A 1 121 ? 12.327 3.710 -28.843 1.00 97.50 121 ILE A C 1
ATOM 935 O O . ILE A 1 121 ? 12.612 4.230 -29.921 1.00 97.50 121 ILE A O 1
ATOM 939 N N . GLY A 1 122 ? 13.260 3.258 -28.002 1.00 97.25 122 GLY A N 1
ATOM 940 C CA . GLY A 1 122 ? 14.694 3.360 -28.265 1.00 97.25 122 GLY A CA 1
ATOM 941 C C . GLY A 1 122 ? 15.101 2.653 -29.558 1.00 97.25 122 GLY A C 1
ATOM 942 O O . GLY A 1 122 ? 15.722 3.265 -30.424 1.00 97.25 122 GLY A O 1
ATOM 943 N N . VAL A 1 123 ? 14.685 1.396 -29.734 1.00 97.88 123 VAL A N 1
ATOM 944 C CA . VAL A 1 123 ? 14.966 0.613 -30.950 1.00 97.88 123 VAL A CA 1
ATOM 945 C C . VAL A 1 123 ? 14.361 1.281 -32.183 1.00 97.88 123 VAL A C 1
ATOM 947 O O . VAL A 1 123 ? 15.050 1.467 -33.183 1.00 97.88 123 VAL A O 1
ATOM 950 N N . THR A 1 124 ? 13.095 1.692 -32.108 1.00 96.62 124 THR A N 1
ATOM 951 C CA . THR A 1 124 ? 12.411 2.340 -33.238 1.00 96.62 124 THR A CA 1
ATOM 952 C C . THR A 1 124 ? 13.090 3.654 -33.61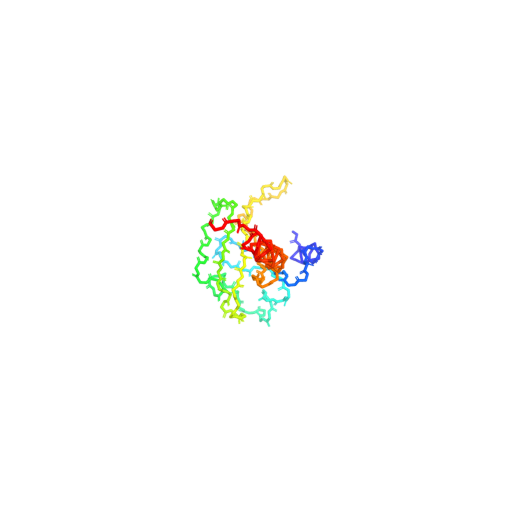9 1.00 96.62 124 THR A C 1
ATOM 954 O O . THR A 1 124 ? 13.307 3.913 -34.800 1.00 96.62 124 THR A O 1
ATOM 957 N N . SER A 1 125 ? 13.485 4.462 -32.632 1.00 96.06 125 SER A N 1
ATOM 958 C CA . SER A 1 125 ? 14.142 5.754 -32.866 1.00 96.06 125 SER A CA 1
ATOM 959 C C . SER A 1 125 ? 15.502 5.584 -33.541 1.00 96.06 125 SER A C 1
ATOM 961 O O . SER A 1 125 ? 15.832 6.343 -34.449 1.00 96.06 125 SER A O 1
ATOM 963 N N . LEU A 1 126 ? 16.268 4.559 -33.149 1.00 96.12 126 LEU A N 1
ATOM 964 C CA . LEU A 1 126 ? 17.537 4.218 -33.796 1.00 96.12 126 LEU A CA 1
ATOM 965 C C . LEU A 1 126 ? 17.338 3.770 -35.248 1.00 96.12 126 LEU A C 1
ATOM 967 O O . LEU A 1 126 ? 18.075 4.212 -36.125 1.00 96.12 126 LEU A O 1
ATOM 971 N N . LEU A 1 127 ? 16.334 2.928 -35.514 1.00 95.56 127 LEU A N 1
ATOM 972 C CA . LEU A 1 127 ? 16.040 2.454 -36.868 1.00 95.56 127 LEU A CA 1
ATOM 973 C C . LEU A 1 127 ? 15.609 3.596 -37.790 1.00 95.56 127 LEU A C 1
ATOM 975 O O . LEU A 1 127 ? 16.142 3.722 -38.889 1.00 95.56 127 LEU A O 1
ATOM 979 N N . VAL A 1 128 ? 14.683 4.445 -37.335 1.00 95.06 128 VAL A N 1
ATOM 980 C CA . VAL A 1 128 ? 14.224 5.609 -38.106 1.00 95.06 128 VAL A CA 1
ATOM 981 C C . VAL A 1 128 ? 15.373 6.587 -38.330 1.00 95.06 128 VAL A C 1
ATOM 983 O O . VAL A 1 128 ? 15.577 7.029 -39.456 1.00 95.06 128 VAL A O 1
ATOM 986 N N . GLY A 1 129 ? 16.164 6.876 -37.294 1.00 94.25 129 GLY A N 1
ATOM 987 C CA . GLY A 1 129 ? 17.326 7.757 -37.409 1.00 94.25 129 GLY A CA 1
ATOM 988 C C . GLY A 1 129 ? 18.384 7.251 -38.393 1.00 94.25 129 GLY A C 1
ATOM 989 O O . GLY A 1 129 ? 19.035 8.060 -39.042 1.00 94.25 129 GLY A O 1
ATOM 990 N N . ALA A 1 130 ? 18.535 5.933 -38.550 1.00 93.00 130 ALA A N 1
ATOM 991 C CA . ALA A 1 130 ? 19.492 5.349 -39.489 1.00 93.00 130 ALA A CA 1
ATOM 992 C C . ALA A 1 130 ? 19.055 5.442 -40.964 1.00 93.00 130 ALA A C 1
ATOM 994 O O . ALA A 1 130 ? 19.914 5.452 -41.843 1.00 93.00 130 ALA A O 1
ATOM 995 N N . ILE A 1 131 ? 17.745 5.476 -41.244 1.00 92.69 131 ILE A N 1
ATOM 996 C CA . ILE A 1 131 ? 17.202 5.511 -42.619 1.00 92.69 131 ILE A CA 1
ATOM 997 C C . ILE A 1 131 ? 16.693 6.890 -43.041 1.00 92.69 131 ILE A C 1
ATOM 999 O O . ILE A 1 131 ? 16.383 7.088 -44.216 1.00 92.69 131 ILE A O 1
ATOM 1003 N N . ALA A 1 132 ? 16.556 7.823 -42.097 1.00 88.25 132 ALA A N 1
ATOM 1004 C CA . ALA A 1 132 ? 16.094 9.168 -42.384 1.00 88.25 132 ALA A CA 1
ATOM 1005 C C . ALA A 1 132 ? 17.085 9.869 -43.333 1.00 88.25 132 ALA A C 1
ATOM 1007 O O . ALA A 1 132 ? 18.281 9.919 -43.031 1.00 88.25 132 ALA A O 1
ATOM 1008 N N . PRO A 1 133 ? 16.621 10.403 -44.479 1.00 71.12 133 PRO A N 1
ATOM 1009 C CA . PRO A 1 133 ? 17.461 11.260 -45.300 1.00 71.12 133 PRO A CA 1
ATOM 1010 C C . PRO A 1 133 ? 17.780 12.529 -44.501 1.00 71.12 133 PRO A C 1
ATOM 1012 O O . PRO A 1 133 ? 16.875 13.134 -43.923 1.00 71.12 133 PRO A O 1
ATOM 1015 N N . ILE A 1 134 ? 19.070 12.866 -44.432 1.00 65.31 134 ILE A N 1
ATOM 1016 C CA . ILE A 1 134 ? 19.588 14.095 -43.808 1.00 65.31 134 ILE A CA 1
ATOM 1017 C C . ILE A 1 134 ? 18.976 15.319 -44.491 1.00 65.31 134 ILE A C 1
ATOM 1019 O O . ILE A 1 134 ? 18.924 15.314 -45.743 1.00 65.31 134 ILE A O 1
#

Secondary structure (DSSP, 8-state):
--HHHHHHHHHTT--TTEEEEEE-TTSBEEEEGGGTTSSSTT---BHHHH-TT--PPTTT--SEEEEEE-TTT--EEEEEEEPPPP-TTS-----EEEEEEEHHHHTHHHHHHHHHHHHHHHHHHHHHHHHS--

Sequence (134 aa):
MSVTVLEDIAKNYQSEGQQYYLVNSEGKIFLGGNGEASKNEQEELALKNVFADLALTTGKEENRTKSTINQLSKTRQLVSIAPPTELEGIQELNWQTLIAKDEAVAFADQRKLGFTLAIGIGVTSLLVGAIAPI